Protein AF-A0AAW2X9C3-F1 (afdb_monomer_lite)

Organism: NCBI:txid2727402

Foldseek 3Di:
DQPPDPLSVLVVCVVVVNNLVNDDPVPRPPPCSVVVSLLSVLVNLCVPPDPVSRDDVVVSVVSVQVSCVVVVHDDDPVVDDPPPDPPPPPDPD

Structure (mmCIF, N/CA/C/O backbone):
data_AF-A0AAW2X9C3-F1
#
_entry.id   AF-A0AAW2X9C3-F1
#
loop_
_atom_site.group_PDB
_atom_site.id
_atom_site.type_symbol
_atom_site.label_atom_id
_atom_site.label_alt_id
_atom_site.label_comp_id
_atom_site.label_asym_id
_atom_site.label_entity_id
_atom_site.label_seq_id
_atom_site.pdbx_PDB_ins_code
_atom_site.Cartn_x
_atom_site.Cartn_y
_atom_site.Cartn_z
_atom_site.occupancy
_atom_site.B_iso_or_equiv
_atom_site.auth_seq_id
_atom_site.auth_comp_id
_atom_site.auth_asym_id
_atom_site.auth_atom_id
_atom_site.pdbx_PDB_model_num
ATOM 1 N N . MET A 1 1 ? -13.146 -12.016 4.959 1.00 63.94 1 MET A N 1
ATOM 2 C CA . MET A 1 1 ? -14.384 -12.158 4.157 1.00 63.94 1 MET A CA 1
ATOM 3 C C . MET A 1 1 ? -14.455 -11.008 3.160 1.00 63.94 1 MET A C 1
ATOM 5 O O . MET A 1 1 ? -14.122 -9.898 3.554 1.00 63.94 1 MET A O 1
ATOM 9 N N . PHE A 1 2 ? -14.815 -11.263 1.897 1.00 76.81 2 PHE A N 1
ATOM 10 C CA . PHE A 1 2 ? -15.003 -10.207 0.889 1.00 76.81 2 PHE A CA 1
ATOM 11 C C . PHE A 1 2 ? -16.289 -9.448 1.216 1.00 76.81 2 PHE A C 1
ATOM 13 O O . PHE A 1 2 ? -17.324 -10.098 1.347 1.00 76.81 2 PHE A O 1
ATOM 20 N N . LYS A 1 3 ? -16.252 -8.116 1.349 1.00 81.06 3 LYS A N 1
ATOM 21 C CA . LYS A 1 3 ? -17.469 -7.311 1.572 1.00 81.06 3 LYS A CA 1
ATOM 22 C C . LYS A 1 3 ? -17.874 -6.484 0.349 1.00 81.06 3 LYS A C 1
ATOM 24 O O . LYS A 1 3 ? -18.597 -5.506 0.494 1.00 81.06 3 LYS A O 1
ATOM 29 N N . GLY A 1 4 ? -17.396 -6.838 -0.847 1.00 91.62 4 GLY A N 1
ATOM 30 C CA . GLY A 1 4 ? -17.821 -6.184 -2.089 1.00 91.62 4 GLY A CA 1
ATOM 31 C C . GLY A 1 4 ? -17.166 -4.832 -2.388 1.00 91.62 4 GLY A C 1
ATOM 32 O O . GLY A 1 4 ? -17.582 -4.174 -3.333 1.00 91.62 4 GLY A O 1
ATOM 33 N N . ASN A 1 5 ? -16.164 -4.398 -1.616 1.00 94.44 5 ASN A N 1
ATOM 34 C CA . ASN A 1 5 ? -15.462 -3.130 -1.848 1.00 94.44 5 ASN A CA 1
ATOM 35 C C . ASN A 1 5 ? -14.014 -3.338 -2.326 1.00 94.44 5 ASN A C 1
ATOM 37 O O . ASN A 1 5 ? -13.438 -4.421 -2.189 1.00 94.44 5 ASN A O 1
ATOM 41 N N . LEU A 1 6 ? -13.426 -2.261 -2.860 1.00 96.19 6 LEU A N 1
ATOM 42 C CA . LEU A 1 6 ? -12.066 -2.240 -3.402 1.00 96.19 6 LEU A CA 1
ATOM 43 C C . LEU A 1 6 ? -11.015 -2.684 -2.376 1.00 96.19 6 LEU A C 1
ATOM 45 O O . LEU A 1 6 ? -10.151 -3.497 -2.693 1.00 96.19 6 LEU A O 1
ATOM 49 N N . VAL A 1 7 ? -11.103 -2.182 -1.141 1.00 95.94 7 VAL A N 1
ATOM 50 C CA . VAL A 1 7 ? -10.134 -2.490 -0.079 1.00 95.94 7 VA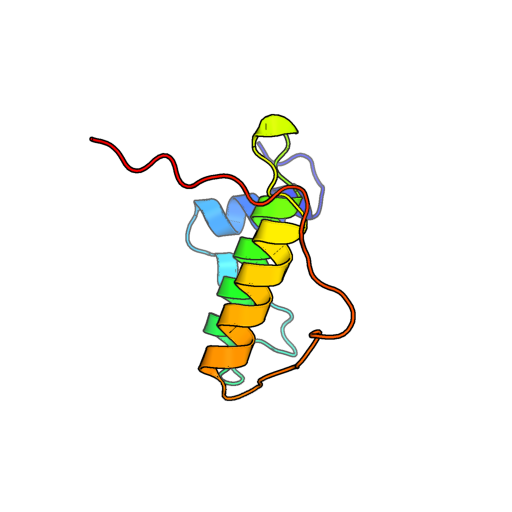L A CA 1
ATOM 51 C C . VAL A 1 7 ? -10.115 -3.987 0.218 1.00 95.94 7 VAL A C 1
ATOM 53 O O . VAL A 1 7 ? -9.044 -4.582 0.323 1.00 95.94 7 VAL A O 1
ATOM 56 N N . ASP A 1 8 ? -11.283 -4.614 0.321 1.00 95.00 8 ASP A N 1
ATOM 57 C CA . ASP A 1 8 ? -11.377 -6.045 0.600 1.00 95.00 8 ASP A CA 1
ATOM 58 C C . ASP A 1 8 ? -10.889 -6.899 -0.572 1.00 95.00 8 ASP A C 1
ATOM 60 O O . ASP A 1 8 ? -10.253 -7.926 -0.335 1.00 95.00 8 ASP A O 1
ATOM 64 N N . TRP A 1 9 ? -11.142 -6.482 -1.817 1.00 96.00 9 TRP A N 1
ATOM 65 C CA . TRP A 1 9 ? -10.614 -7.164 -3.003 1.00 96.00 9 TRP A CA 1
ATOM 66 C C . TRP A 1 9 ? -9.080 -7.155 -3.011 1.00 96.00 9 TRP A C 1
ATOM 68 O O . TRP A 1 9 ? -8.456 -8.216 -3.089 1.00 96.00 9 TRP A O 1
ATOM 78 N N . VAL A 1 10 ? -8.462 -5.983 -2.823 1.00 96.62 10 VAL A N 1
ATOM 79 C CA . VAL A 1 10 ? -6.994 -5.852 -2.789 1.00 96.62 10 VAL A CA 1
ATOM 80 C C . VAL A 1 10 ? -6.394 -6.624 -1.611 1.00 96.62 10 VAL A C 1
ATOM 82 O O . VAL A 1 10 ? -5.405 -7.335 -1.786 1.00 96.62 10 VAL A O 1
ATOM 85 N N . LYS A 1 11 ? -7.006 -6.568 -0.419 1.00 94.12 11 LYS A N 1
ATOM 86 C CA . LYS A 1 11 ? -6.538 -7.331 0.754 1.00 94.12 11 LYS A CA 1
ATOM 87 C C . LYS A 1 11 ? -6.571 -8.842 0.531 1.00 94.12 11 LYS A C 1
ATOM 89 O O . LYS A 1 11 ? -5.681 -9.540 1.012 1.00 94.12 11 LYS A O 1
ATOM 94 N N . GLN A 1 12 ? -7.561 -9.362 -0.193 1.00 94.69 12 GLN A N 1
ATOM 95 C CA . GLN A 1 12 ? -7.612 -10.788 -0.532 1.00 94.69 12 GLN A CA 1
ATOM 96 C C . GLN A 1 12 ? -6.520 -11.199 -1.508 1.00 94.69 12 GLN A C 1
ATOM 98 O O . GLN A 1 12 ? -5.881 -12.235 -1.314 1.00 94.69 12 GLN A O 1
ATOM 103 N N . LEU A 1 13 ? -6.273 -10.380 -2.528 1.00 96.62 13 LEU A N 1
ATOM 104 C CA . LEU A 1 13 ? -5.156 -10.593 -3.4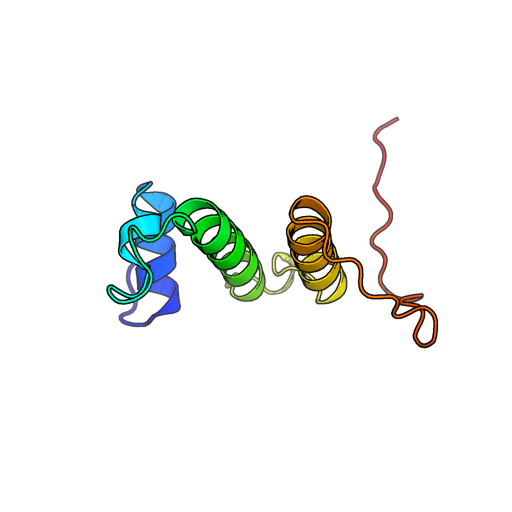40 1.00 96.62 13 LEU A CA 1
ATOM 105 C C . LEU A 1 13 ? -3.825 -10.554 -2.679 1.00 96.62 13 LEU A C 1
ATOM 107 O O . LEU A 1 13 ? -3.006 -11.454 -2.836 1.00 96.62 13 LEU A O 1
ATOM 111 N N . ALA A 1 14 ? -3.642 -9.594 -1.772 1.00 94.38 14 ALA A N 1
ATOM 112 C CA . ALA A 1 14 ? -2.457 -9.517 -0.921 1.00 94.38 14 ALA A CA 1
ATOM 113 C C . ALA A 1 14 ? -2.272 -10.757 -0.032 1.00 94.38 14 ALA A C 1
ATOM 115 O O . ALA A 1 14 ? -1.202 -11.363 -0.053 1.00 94.38 14 ALA A O 1
ATOM 116 N N . GLY A 1 15 ? -3.316 -11.180 0.687 1.00 93.12 15 GLY A N 1
ATOM 117 C CA . GLY A 1 15 ? -3.267 -12.353 1.567 1.00 93.12 15 GLY A CA 1
ATOM 118 C C . GLY A 1 15 ? -3.076 -13.691 0.842 1.00 93.12 15 GLY A C 1
ATOM 119 O O . GLY A 1 15 ? -2.667 -14.663 1.466 1.00 93.12 15 GLY A O 1
ATOM 120 N N . SER A 1 16 ? -3.341 -13.744 -0.466 1.00 95.69 16 SER A N 1
ATOM 121 C CA . SER A 1 16 ? -3.130 -14.928 -1.313 1.00 95.69 16 SER A CA 1
ATOM 122 C C . SER A 1 16 ? -1.850 -14.866 -2.156 1.00 95.69 16 SER A C 1
ATOM 124 O O . SER A 1 16 ? -1.644 -15.722 -3.012 1.00 95.69 16 SER A O 1
ATOM 126 N N . GLY A 1 17 ? -0.988 -13.862 -1.946 1.00 95.19 17 GLY A N 1
ATOM 127 C CA . GLY A 1 17 ? 0.248 -13.686 -2.722 1.00 95.19 17 GLY A CA 1
ATOM 128 C C . GLY A 1 17 ? 0.032 -13.176 -4.153 1.00 95.19 17 GLY A C 1
ATOM 129 O O . GLY A 1 17 ? 0.968 -13.136 -4.944 1.00 95.19 17 GLY A O 1
ATOM 130 N N . ARG A 1 18 ? -1.187 -12.746 -4.486 1.00 97.25 18 ARG A N 1
ATOM 131 C CA . ARG A 1 18 ? -1.635 -12.316 -5.819 1.00 97.25 18 ARG A CA 1
ATOM 132 C C . ARG A 1 18 ? -1.793 -10.803 -5.952 1.00 97.25 18 ARG A C 1
ATOM 134 O O . ARG A 1 18 ? -2.529 -10.323 -6.802 1.00 97.25 18 ARG A O 1
ATOM 141 N N . ILE A 1 19 ? -1.119 -10.020 -5.111 1.00 97.25 19 ILE A N 1
ATOM 142 C CA . ILE A 1 19 ? -1.255 -8.552 -5.089 1.00 97.25 19 ILE A CA 1
ATOM 143 C C . ILE A 1 19 ? -0.965 -7.883 -6.445 1.00 97.25 19 ILE A C 1
ATOM 145 O O . ILE A 1 19 ? -1.539 -6.839 -6.736 1.00 97.25 19 ILE A O 1
ATOM 149 N N . LYS A 1 20 ? -0.139 -8.502 -7.300 1.00 97.19 20 LYS A N 1
ATOM 150 C CA . LYS A 1 20 ? 0.126 -8.029 -8.669 1.00 97.19 20 LYS A CA 1
ATOM 151 C C . LYS A 1 20 ? -1.123 -8.011 -9.555 1.00 97.19 20 LYS A C 1
ATOM 153 O O . LYS A 1 20 ? -1.221 -7.165 -10.434 1.00 97.19 20 LYS A O 1
ATOM 158 N N . ASP A 1 21 ? -2.109 -8.861 -9.273 1.00 97.50 21 ASP A N 1
ATOM 159 C CA . ASP A 1 21 ? -3.384 -8.892 -10.000 1.00 97.50 21 ASP A CA 1
ATOM 160 C C . ASP A 1 21 ? -4.221 -7.619 -9.759 1.00 97.50 21 ASP A C 1
ATOM 162 O O . ASP A 1 21 ? -5.183 -7.369 -10.482 1.00 97.50 21 ASP A O 1
ATOM 166 N N . ALA A 1 22 ? -3.870 -6.809 -8.749 1.00 97.56 22 ALA A N 1
ATOM 167 C CA . ALA A 1 22 ? -4.509 -5.524 -8.477 1.00 97.56 22 ALA A CA 1
ATOM 168 C C . ALA A 1 22 ? -3.931 -4.363 -9.307 1.00 97.56 22 ALA A C 1
ATOM 170 O O . ALA A 1 22 ? -4.483 -3.262 -9.274 1.00 97.56 22 ALA A O 1
ATOM 171 N N . ILE A 1 23 ? -2.818 -4.574 -10.016 1.00 98.00 23 ILE A N 1
ATOM 172 C CA . ILE A 1 23 ? -2.145 -3.526 -10.786 1.00 98.00 23 ILE A CA 1
ATOM 173 C C . ILE A 1 23 ? -2.966 -3.208 -12.037 1.00 98.00 23 ILE A C 1
ATOM 175 O O . ILE A 1 23 ? -3.413 -4.105 -12.753 1.00 98.00 23 ILE A O 1
ATOM 179 N N . ASP A 1 24 ? -3.133 -1.917 -12.334 1.00 97.62 24 ASP A N 1
ATOM 180 C CA . ASP A 1 24 ? -3.754 -1.487 -13.585 1.00 97.62 24 ASP A CA 1
ATOM 181 C C . ASP A 1 24 ? -3.007 -2.098 -14.782 1.00 97.62 24 ASP A C 1
ATOM 183 O O . ASP A 1 24 ? -1.782 -2.006 -14.899 1.00 97.62 24 ASP A O 1
ATOM 187 N N . ARG A 1 25 ? -3.754 -2.694 -15.714 1.00 96.75 25 ARG A N 1
ATOM 188 C CA . ARG A 1 25 ? -3.210 -3.353 -16.908 1.00 96.75 25 ARG A CA 1
ATOM 189 C C . ARG A 1 25 ? -2.329 -2.435 -17.764 1.00 96.75 25 ARG A C 1
ATOM 191 O O . ARG A 1 25 ? -1.463 -2.924 -18.483 1.00 96.75 25 ARG A O 1
ATOM 198 N N . ARG A 1 26 ? -2.536 -1.117 -17.723 1.00 97.25 26 ARG A N 1
ATOM 199 C CA . ARG A 1 26 ? -1.709 -0.130 -18.434 1.00 97.25 26 ARG A CA 1
ATOM 200 C C . ARG A 1 26 ? -0.349 0.094 -17.775 1.00 97.25 26 ARG A C 1
ATOM 202 O O . ARG A 1 26 ? 0.521 0.670 -18.428 1.00 97.25 26 ARG A O 1
ATOM 209 N N . LEU A 1 27 ? -0.173 -0.312 -16.520 1.00 96.62 27 LEU A N 1
ATOM 210 C CA . LEU A 1 27 ? 1.061 -0.175 -15.741 1.00 96.62 27 LEU A CA 1
ATOM 211 C C . LEU A 1 27 ? 1.783 -1.516 -15.548 1.00 96.62 27 LEU A C 1
ATOM 213 O O . LEU A 1 27 ? 3.009 -1.537 -15.514 1.00 96.62 27 LEU A O 1
ATOM 217 N N . CYS A 1 28 ? 1.032 -2.617 -15.463 1.00 96.69 28 CYS A N 1
ATOM 218 C CA . CYS A 1 28 ? 1.564 -3.961 -15.241 1.00 96.69 28 CYS A CA 1
ATOM 219 C C . CYS A 1 28 ? 2.531 -4.405 -16.354 1.00 96.69 28 CYS A C 1
ATOM 221 O O . CYS A 1 28 ? 2.286 -4.171 -17.542 1.00 96.69 28 CYS A O 1
ATOM 223 N N . GLY A 1 29 ? 3.626 -5.061 -15.964 1.00 95.94 29 GLY A N 1
ATOM 224 C CA . GLY A 1 29 ? 4.632 -5.611 -16.871 1.00 95.94 29 GLY A CA 1
ATOM 225 C C . GLY A 1 29 ? 5.564 -4.572 -17.495 1.00 95.94 29 GLY A C 1
ATOM 226 O O . GLY A 1 29 ? 6.291 -4.900 -18.429 1.00 95.94 29 GLY A O 1
ATOM 227 N N . LYS A 1 30 ? 5.568 -3.325 -17.003 1.00 96.75 30 LYS A N 1
ATOM 228 C CA . LYS A 1 30 ? 6.424 -2.240 -17.526 1.00 96.75 30 LYS A CA 1
ATOM 229 C C . LYS A 1 30 ? 7.743 -2.055 -16.775 1.00 96.75 30 LYS A C 1
ATOM 231 O O . LYS A 1 30 ? 8.429 -1.065 -16.990 1.00 96.75 30 LYS A O 1
ATOM 236 N N . GLY A 1 31 ? 8.092 -2.995 -15.899 1.00 95.56 31 GLY A N 1
ATOM 237 C CA . GLY A 1 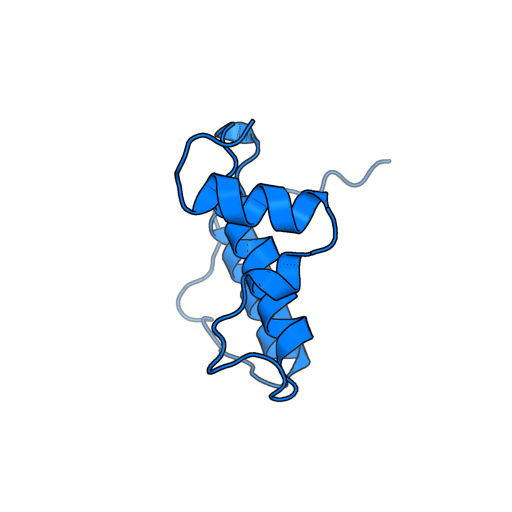31 ? 9.316 -2.946 -15.092 1.00 95.56 31 GLY A CA 1
ATOM 238 C C . GLY A 1 31 ? 9.161 -2.262 -13.730 1.00 95.56 31 GLY A C 1
ATOM 239 O O . GLY A 1 31 ? 10.117 -2.252 -12.968 1.00 95.56 31 GLY A O 1
ATOM 240 N N . HIS A 1 32 ? 7.968 -1.761 -13.391 1.00 95.25 32 HIS A N 1
ATOM 241 C CA . HIS A 1 32 ? 7.687 -1.078 -12.116 1.00 95.25 32 HIS A CA 1
ATOM 242 C C . HIS A 1 32 ? 6.817 -1.903 -11.157 1.00 95.25 32 HIS A C 1
ATOM 244 O O . HIS A 1 32 ? 6.382 -1.403 -10.124 1.00 95.25 32 HIS A O 1
ATOM 250 N N . ASP A 1 33 ? 6.515 -3.159 -11.493 1.00 96.75 33 ASP A N 1
ATOM 251 C CA . ASP A 1 33 ? 5.543 -3.972 -10.755 1.00 96.75 33 ASP A CA 1
ATOM 252 C C . ASP A 1 33 ? 5.926 -4.140 -9.279 1.00 96.75 33 ASP A C 1
ATOM 254 O O . ASP A 1 33 ? 5.049 -4.099 -8.422 1.00 96.75 33 ASP A O 1
ATOM 258 N N . GLU A 1 34 ? 7.214 -4.286 -8.962 1.00 96.38 34 GLU A N 1
ATOM 259 C CA . GLU A 1 34 ? 7.670 -4.418 -7.571 1.00 96.38 34 GLU A CA 1
ATOM 260 C C . GLU A 1 34 ? 7.491 -3.120 -6.771 1.00 96.38 34 GLU A C 1
ATOM 262 O O . GLU A 1 34 ? 7.022 -3.163 -5.630 1.00 96.38 34 GLU A O 1
ATOM 267 N N . ASP A 1 35 ? 7.771 -1.963 -7.379 1.00 96.50 35 ASP A N 1
ATOM 268 C CA . ASP A 1 35 ? 7.535 -0.654 -6.760 1.00 96.50 35 ASP A CA 1
ATOM 269 C C . ASP A 1 35 ? 6.039 -0.417 -6.545 1.00 96.50 35 ASP A C 1
ATOM 271 O O . ASP A 1 35 ? 5.617 0.001 -5.466 1.00 96.50 35 ASP A O 1
ATOM 275 N N . ILE A 1 36 ? 5.209 -0.761 -7.534 1.00 97.75 36 ILE A N 1
ATOM 276 C CA . ILE A 1 36 ? 3.751 -0.659 -7.423 1.00 97.75 36 ILE A CA 1
ATOM 277 C C . ILE A 1 36 ? 3.236 -1.596 -6.324 1.00 97.75 36 ILE A C 1
ATOM 279 O O . ILE A 1 36 ? 2.389 -1.199 -5.526 1.00 97.75 36 ILE A O 1
ATOM 283 N N . VAL A 1 37 ? 3.755 -2.823 -6.219 1.00 97.94 37 VAL A N 1
ATOM 284 C CA . VAL A 1 37 ? 3.399 -3.744 -5.126 1.00 97.94 37 VAL A CA 1
ATOM 285 C C . VAL A 1 37 ? 3.780 -3.161 -3.769 1.00 97.94 37 VAL A C 1
ATOM 287 O O . VAL A 1 37 ? 2.988 -3.246 -2.826 1.00 97.94 37 VAL A O 1
ATOM 290 N N . ARG A 1 38 ? 4.962 -2.553 -3.646 1.00 97.50 38 ARG A N 1
ATOM 291 C CA . ARG A 1 38 ? 5.394 -1.904 -2.404 1.00 97.50 38 ARG A CA 1
ATOM 292 C C . ARG A 1 38 ? 4.493 -0.714 -2.058 1.00 97.50 38 ARG A C 1
ATOM 294 O O . ARG A 1 38 ? 4.019 -0.629 -0.925 1.00 97.50 38 ARG A O 1
ATOM 301 N N . PHE A 1 39 ? 4.134 0.106 -3.044 1.00 97.56 39 PHE A N 1
ATOM 302 C CA . PHE A 1 39 ? 3.169 1.197 -2.899 1.00 97.56 39 PHE A CA 1
ATOM 303 C C . PHE A 1 39 ? 1.788 0.696 -2.437 1.00 97.56 39 PHE A C 1
ATOM 305 O O . PHE A 1 39 ? 1.204 1.228 -1.492 1.00 97.56 39 PHE A O 1
ATOM 312 N N . LEU A 1 40 ? 1.279 -0.386 -3.035 1.00 97.81 40 LEU A N 1
ATOM 313 C CA . LEU A 1 40 ? 0.013 -1.013 -2.636 1.00 97.81 40 LEU A CA 1
ATOM 314 C C . LEU A 1 40 ? 0.055 -1.547 -1.197 1.00 97.81 40 LEU A C 1
ATOM 316 O O . LEU A 1 40 ? -0.950 -1.472 -0.487 1.00 97.81 40 LEU A O 1
ATOM 320 N N . ARG A 1 41 ? 1.202 -2.060 -0.733 1.00 96.94 41 ARG A N 1
ATOM 321 C CA . ARG A 1 41 ? 1.381 -2.483 0.668 1.00 96.94 41 ARG A CA 1
ATOM 322 C C . ARG A 1 41 ? 1.310 -1.297 1.628 1.00 96.94 41 ARG A C 1
ATOM 324 O O . ARG A 1 41 ? 0.632 -1.411 2.646 1.00 96.94 41 ARG A O 1
ATOM 331 N N . ILE A 1 42 ? 1.918 -0.158 1.289 1.00 97.94 42 ILE A N 1
ATOM 332 C CA . ILE A 1 42 ? 1.779 1.082 2.072 1.00 97.94 42 ILE A CA 1
ATOM 333 C C . ILE A 1 42 ? 0.303 1.493 2.138 1.00 97.94 42 ILE A C 1
ATOM 335 O O . ILE A 1 42 ? -0.230 1.689 3.229 1.00 97.94 42 ILE A O 1
ATOM 339 N N . ALA A 1 43 ? -0.395 1.516 0.998 1.00 98.00 43 ALA A N 1
ATOM 340 C CA . ALA A 1 43 ? -1.824 1.825 0.956 1.00 98.00 43 ALA A CA 1
ATOM 341 C C . ALA A 1 43 ? -2.660 0.866 1.827 1.00 98.00 43 ALA A C 1
ATOM 343 O O . ALA A 1 43 ? -3.579 1.308 2.517 1.00 98.00 43 ALA A O 1
ATOM 344 N N . CYS A 1 44 ? -2.320 -0.430 1.860 1.00 96.56 44 CYS A N 1
ATOM 345 C CA . CYS A 1 44 ? -2.980 -1.412 2.725 1.00 96.56 44 CYS A CA 1
ATOM 346 C C . CYS A 1 44 ? -2.849 -1.070 4.218 1.00 96.56 44 CYS A C 1
ATOM 348 O O . CYS A 1 44 ? -3.818 -1.270 4.957 1.00 96.56 44 CYS A O 1
ATOM 350 N N . ASN A 1 45 ? -1.709 -0.522 4.649 1.00 97.19 45 ASN A N 1
ATOM 351 C CA . ASN A 1 45 ? -1.502 -0.073 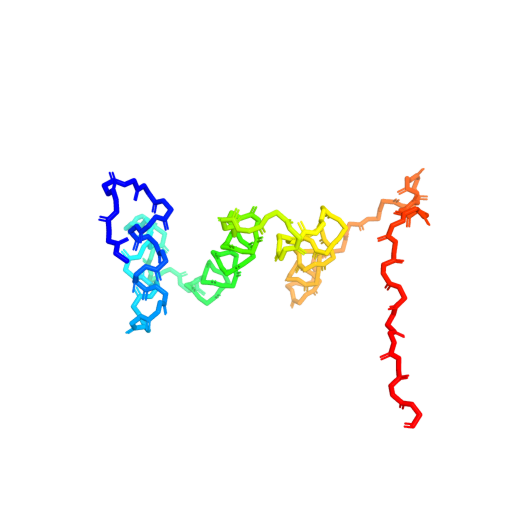6.028 1.00 97.19 45 ASN A CA 1
ATOM 352 C C . ASN A 1 45 ? -2.319 1.183 6.384 1.00 97.19 45 ASN A C 1
ATOM 354 O O . ASN A 1 45 ? -2.721 1.350 7.536 1.00 97.19 45 ASN A O 1
ATOM 358 N N . CYS A 1 46 ? -2.646 2.033 5.405 1.00 98.06 46 CYS A N 1
ATOM 359 C CA . CYS A 1 46 ? -3.520 3.196 5.610 1.00 98.06 46 CYS A CA 1
ATOM 360 C C . CYS A 1 46 ? -4.987 2.798 5.850 1.00 98.06 46 CYS A C 1
ATOM 362 O O . CYS A 1 46 ? -5.730 3.492 6.544 1.00 98.06 46 CYS A O 1
ATOM 364 N N . VAL A 1 47 ? -5.422 1.677 5.267 1.00 96.12 47 VAL A N 1
ATOM 365 C CA . VAL A 1 47 ? -6.833 1.242 5.247 1.00 96.12 47 VAL A CA 1
ATOM 366 C C . VAL A 1 47 ? -7.099 0.024 6.136 1.00 96.12 47 VAL A C 1
ATOM 368 O O . VAL A 1 47 ? -8.067 -0.721 5.932 1.00 96.12 47 VAL A O 1
ATOM 371 N N . VAL A 1 48 ? -6.244 -0.228 7.131 1.00 95.06 48 VAL A 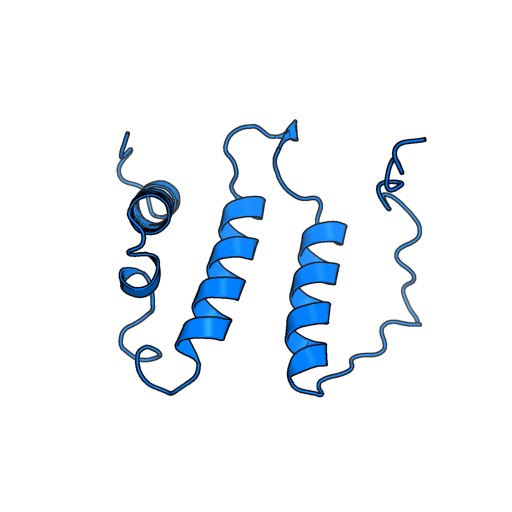N 1
ATOM 372 C CA . VAL A 1 48 ? -6.484 -1.262 8.150 1.00 95.06 48 VAL A CA 1
ATOM 373 C C . VAL A 1 48 ? -7.796 -0.956 8.873 1.00 95.06 48 VAL A C 1
ATOM 375 O O . VAL A 1 48 ? -8.085 0.181 9.226 1.00 95.06 48 VAL A O 1
ATOM 378 N N . SER A 1 49 ? -8.652 -1.958 9.067 1.00 92.69 49 SER A N 1
ATOM 379 C CA . SER A 1 49 ? -9.980 -1.740 9.656 1.00 92.69 49 SER A CA 1
ATOM 380 C C . SER A 1 49 ? -9.880 -1.208 11.084 1.00 92.69 49 SER A C 1
ATOM 382 O O . SER A 1 49 ? -10.569 -0.246 11.427 1.00 92.69 49 SER A O 1
ATOM 384 N N . GLN A 1 50 ? -8.980 -1.795 11.873 1.00 95.94 50 GLN A N 1
ATOM 385 C CA . GLN A 1 50 ? -8.723 -1.407 13.250 1.00 95.94 50 GLN A CA 1
ATOM 386 C C . GLN A 1 50 ? -7.949 -0.074 13.293 1.00 95.94 50 GLN A C 1
ATOM 388 O O . GLN A 1 50 ? -6.809 -0.038 12.837 1.00 95.94 50 GLN A O 1
ATOM 393 N N . PRO A 1 51 ? -8.518 1.018 13.847 1.00 96.44 51 PRO A N 1
ATOM 394 C CA . PRO A 1 51 ? -7.887 2.341 13.794 1.00 96.44 51 PRO A CA 1
ATOM 395 C C . PRO A 1 51 ? -6.498 2.411 14.439 1.00 96.44 51 PRO A C 1
ATOM 397 O O . PRO A 1 51 ? -5.619 3.054 13.886 1.00 96.44 51 PRO A O 1
ATOM 400 N N . LYS A 1 52 ? -6.291 1.714 15.565 1.00 95.31 52 LYS A N 1
ATOM 401 C CA . LYS A 1 52 ? -4.998 1.661 16.277 1.00 95.31 52 LYS A CA 1
ATOM 402 C C . LYS A 1 52 ? -3.874 0.962 15.499 1.00 95.31 52 LYS A C 1
ATOM 404 O O . LYS A 1 52 ? -2.715 1.175 15.819 1.00 95.31 52 LYS A O 1
ATOM 409 N N . ASP A 1 53 ? -4.225 0.144 14.507 1.00 95.81 53 ASP A N 1
ATOM 410 C CA . ASP A 1 53 ? -3.268 -0.617 13.700 1.00 95.81 53 ASP A CA 1
ATOM 411 C C . ASP A 1 53 ? -3.020 0.065 12.337 1.00 95.81 53 ASP A C 1
ATOM 413 O O . ASP A 1 53 ? -2.211 -0.413 11.543 1.00 95.81 53 ASP A O 1
ATOM 417 N N . ARG A 1 54 ? -3.727 1.168 12.032 1.00 97.38 54 ARG A N 1
ATOM 418 C CA . ARG A 1 54 ? -3.464 1.971 10.831 1.00 97.38 54 ARG A CA 1
ATOM 419 C C . ARG A 1 54 ? -2.171 2.741 11.018 1.00 97.38 54 ARG A C 1
ATOM 421 O O . ARG A 1 54 ? -1.953 3.340 12.070 1.00 97.38 54 ARG A O 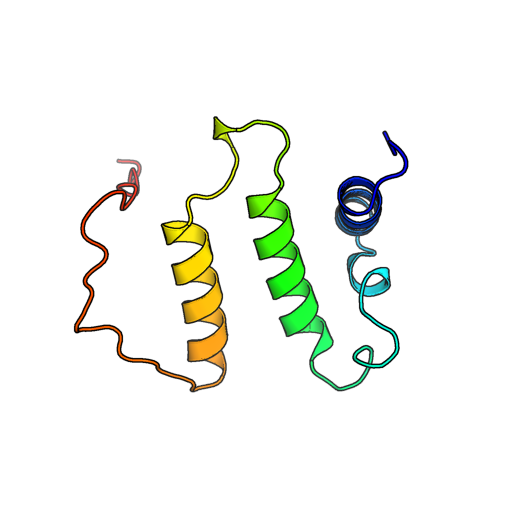1
ATOM 428 N N . TRP A 1 55 ? -1.359 2.785 9.971 1.00 97.44 55 TRP A N 1
ATOM 429 C CA . TRP A 1 55 ? -0.166 3.619 9.987 1.00 97.44 55 TRP A CA 1
ATOM 430 C C . TRP A 1 55 ? -0.516 5.095 10.136 1.00 97.44 55 TRP A C 1
ATOM 432 O O . TRP A 1 55 ? -1.476 5.593 9.541 1.00 97.44 55 TRP A O 1
ATOM 442 N N . SER A 1 56 ? 0.297 5.797 10.923 1.00 95.75 56 SER A N 1
ATOM 443 C CA . SER A 1 56 ? 0.263 7.253 10.958 1.00 95.75 56 SER A CA 1
ATOM 444 C C . SER A 1 56 ? 0.729 7.815 9.615 1.00 95.75 56 SER A C 1
ATOM 446 O O . SER A 1 56 ? 1.512 7.189 8.898 1.00 95.75 56 SER A O 1
ATOM 448 N N . MET A 1 57 ? 0.306 9.037 9.281 1.00 94.81 57 MET A N 1
ATOM 449 C CA . MET A 1 57 ? 0.795 9.700 8.066 1.00 94.81 57 MET A CA 1
ATOM 450 C C . MET A 1 57 ? 2.314 9.893 8.070 1.00 94.81 57 MET A C 1
ATOM 452 O O . MET A 1 57 ? 2.911 9.910 7.001 1.00 94.81 57 MET A O 1
ATOM 456 N N . TYR A 1 58 ? 2.940 9.961 9.250 1.00 93.00 58 TYR A N 1
ATOM 457 C CA . TYR A 1 58 ? 4.394 9.955 9.379 1.00 93.00 58 TYR A CA 1
ATOM 458 C C . TYR A 1 58 ? 4.997 8.644 8.851 1.00 93.00 58 TYR A C 1
ATOM 460 O O . TYR A 1 58 ? 5.857 8.675 7.980 1.00 93.00 58 TYR A O 1
ATOM 468 N N . GLN A 1 59 ? 4.501 7.487 9.306 1.00 95.38 59 GLN A N 1
ATOM 469 C CA . GLN A 1 59 ? 4.971 6.176 8.831 1.00 95.38 59 GLN A CA 1
ATOM 470 C C . GLN A 1 59 ? 4.744 5.994 7.324 1.00 95.38 59 GLN A C 1
ATOM 472 O O . GLN A 1 59 ? 5.602 5.454 6.626 1.00 95.38 59 GLN A O 1
ATOM 477 N N . VAL A 1 60 ? 3.599 6.461 6.817 1.00 96.31 60 VAL A N 1
ATOM 478 C CA . VAL A 1 60 ? 3.271 6.433 5.383 1.00 96.31 60 VAL A CA 1
ATOM 479 C C . VAL A 1 60 ? 4.250 7.289 4.585 1.00 96.31 60 VAL A C 1
ATOM 481 O O . VAL A 1 60 ? 4.809 6.805 3.604 1.00 96.31 60 VAL A O 1
ATOM 484 N N . TYR A 1 61 ? 4.475 8.531 5.014 1.00 93.44 61 TYR A N 1
ATOM 485 C CA . TYR A 1 61 ? 5.390 9.457 4.355 1.00 93.44 61 TYR A CA 1
ATOM 486 C C . TYR A 1 61 ? 6.821 8.918 4.339 1.00 93.44 61 TYR A C 1
ATOM 488 O O . TYR A 1 61 ? 7.402 8.814 3.265 1.00 93.44 61 TYR A O 1
ATOM 496 N N . GLU A 1 62 ? 7.358 8.491 5.483 1.00 92.31 62 GLU A N 1
ATOM 497 C CA . GLU A 1 62 ? 8.723 7.952 5.562 1.00 92.31 62 GLU A CA 1
ATOM 498 C C . GLU A 1 62 ? 8.894 6.707 4.679 1.00 92.31 62 GLU A C 1
ATOM 500 O O . GLU A 1 62 ? 9.919 6.547 4.020 1.00 92.31 62 GLU A O 1
ATOM 505 N N . SER A 1 63 ? 7.869 5.850 4.592 1.00 95.88 63 SER A N 1
ATOM 506 C CA . SER A 1 63 ? 7.900 4.675 3.710 1.00 95.88 63 SER A CA 1
ATOM 507 C C . SER A 1 63 ? 7.913 5.063 2.228 1.00 95.88 63 SER A C 1
ATOM 509 O O . SER A 1 63 ? 8.658 4.476 1.447 1.00 95.88 63 SER A O 1
ATOM 511 N N . LEU A 1 64 ? 7.106 6.052 1.829 1.00 95.31 64 LEU A N 1
ATOM 512 C CA . LEU A 1 64 ? 7.091 6.566 0.455 1.00 95.31 64 LEU A CA 1
ATOM 513 C C . LEU A 1 64 ? 8.400 7.282 0.108 1.00 95.31 64 LEU A C 1
ATOM 515 O O . LEU A 1 64 ? 8.925 7.102 -0.988 1.00 95.31 64 LEU A O 1
ATOM 519 N N . LYS A 1 65 ? 8.943 8.052 1.052 1.00 92.75 65 LYS A N 1
ATOM 520 C CA . LYS A 1 65 ? 10.224 8.740 0.913 1.00 92.75 65 LYS A CA 1
ATOM 521 C C . LYS A 1 65 ? 11.361 7.741 0.723 1.00 92.75 65 LYS A C 1
ATOM 523 O O . LYS A 1 65 ? 12.112 7.869 -0.234 1.00 92.75 65 LYS A O 1
ATOM 528 N N . SER A 1 66 ? 11.426 6.700 1.554 1.00 93.44 66 SER A N 1
ATOM 529 C CA . SER A 1 66 ? 12.419 5.629 1.419 1.00 93.44 66 SER A CA 1
ATOM 530 C C . SER A 1 66 ? 12.337 4.933 0.056 1.00 93.44 66 SER A C 1
ATOM 532 O O . SER A 1 66 ? 13.372 4.649 -0.540 1.00 93.44 66 SER A O 1
ATOM 534 N N . MET A 1 67 ? 11.130 4.716 -0.483 1.00 94.56 67 MET A N 1
ATOM 535 C CA . MET A 1 67 ? 10.975 4.202 -1.849 1.00 94.56 67 MET A CA 1
ATOM 536 C C . MET A 1 67 ? 11.554 5.155 -2.897 1.00 94.56 67 MET A C 1
ATOM 538 O O . MET A 1 67 ? 12.224 4.705 -3.817 1.00 94.56 67 MET A O 1
ATOM 542 N N . ALA A 1 68 ? 11.295 6.457 -2.781 1.00 92.06 68 ALA A N 1
ATOM 543 C CA . ALA A 1 68 ? 11.817 7.453 -3.713 1.00 92.06 68 ALA A CA 1
ATOM 544 C C . ALA A 1 68 ? 13.355 7.549 -3.645 1.00 92.06 68 ALA A C 1
ATOM 546 O O . ALA A 1 68 ? 14.021 7.559 -4.683 1.00 92.06 68 ALA A O 1
ATOM 547 N N . GLU A 1 69 ? 13.918 7.531 -2.435 1.00 92.19 69 GLU A N 1
ATOM 548 C CA . GLU A 1 69 ? 15.362 7.584 -2.186 1.00 92.19 69 GLU A CA 1
ATOM 549 C C . GLU A 1 69 ? 16.102 6.387 -2.809 1.00 92.19 69 GLU A C 1
ATOM 551 O O . GLU A 1 69 ? 17.174 6.570 -3.387 1.00 92.19 69 GLU A O 1
ATOM 556 N N . GLU A 1 70 ? 15.520 5.179 -2.784 1.00 91.31 70 GLU A N 1
ATOM 557 C CA . GLU A 1 70 ? 16.070 3.990 -3.467 1.00 91.31 70 GLU A CA 1
ATOM 558 C C . GLU A 1 70 ? 16.209 4.179 -4.990 1.00 91.31 70 GLU A C 1
ATOM 560 O O . GLU A 1 70 ? 17.084 3.574 -5.612 1.00 91.31 70 GLU A O 1
ATOM 565 N N . HIS A 1 71 ? 15.389 5.049 -5.587 1.00 88.75 71 HIS A N 1
ATOM 566 C CA . HIS A 1 71 ? 15.450 5.425 -7.006 1.00 88.75 71 HIS A CA 1
ATOM 567 C C . HIS A 1 71 ? 16.278 6.696 -7.260 1.00 88.75 71 HIS A C 1
ATOM 569 O O . HIS A 1 71 ? 16.286 7.223 -8.373 1.00 88.75 71 HIS A O 1
ATOM 575 N N . GLY A 1 72 ? 16.985 7.202 -6.245 1.00 88.00 72 GLY A N 1
ATOM 576 C CA . GLY A 1 72 ? 17.800 8.416 -6.340 1.00 88.00 72 GLY A CA 1
ATOM 577 C C . GLY A 1 72 ? 16.991 9.715 -6.349 1.00 88.00 72 GLY A C 1
ATOM 578 O O . GLY A 1 72 ? 17.529 10.770 -6.688 1.00 88.00 72 GLY A O 1
ATOM 579 N N . LEU A 1 73 ? 15.708 9.659 -5.984 1.00 83.62 73 LEU A N 1
ATOM 580 C CA . LEU A 1 73 ? 14.853 10.831 -5.838 1.00 83.62 73 LEU A CA 1
ATOM 581 C C . LEU A 1 73 ? 14.942 11.319 -4.387 1.00 83.62 73 LEU A C 1
ATOM 583 O O . LEU A 1 73 ? 14.481 10.646 -3.470 1.00 83.62 73 LEU A O 1
ATOM 587 N N . SER A 1 74 ? 15.539 12.491 -4.177 1.00 75.94 74 SER A N 1
ATOM 588 C CA . SER A 1 74 ? 15.618 13.139 -2.864 1.00 75.94 74 SER A CA 1
ATOM 589 C C . SER A 1 74 ? 14.863 14.460 -2.911 1.00 75.94 74 SER A C 1
ATOM 591 O O . SER A 1 74 ? 15.274 15.389 -3.606 1.00 75.94 74 SER A O 1
ATOM 593 N N . GLU A 1 75 ? 13.760 14.547 -2.171 1.00 69.88 75 GLU A N 1
ATOM 594 C CA . GLU A 1 75 ? 13.049 15.803 -1.936 1.00 69.88 75 GLU A CA 1
ATOM 595 C C . GLU A 1 75 ? 13.416 16.348 -0.552 1.00 69.88 75 GLU A C 1
ATOM 597 O O . GLU A 1 75 ? 13.393 15.630 0.451 1.00 69.88 75 GLU A O 1
ATOM 602 N N . HIS A 1 76 ? 13.757 17.636 -0.505 1.00 67.75 76 HIS A N 1
ATOM 603 C CA . HIS A 1 76 ? 14.123 18.337 0.720 1.00 67.75 76 HIS A CA 1
ATOM 604 C C . HIS A 1 76 ? 12.919 19.129 1.235 1.00 67.75 76 HIS A C 1
ATOM 606 O O . HIS A 1 76 ? 12.630 20.220 0.753 1.00 67.75 76 HIS A O 1
ATOM 612 N N . TYR A 1 77 ? 12.222 18.579 2.231 1.00 67.62 77 TYR A N 1
ATOM 613 C CA . TYR A 1 77 ? 11.154 19.264 2.976 1.00 67.62 77 TYR A CA 1
ATOM 614 C C . TYR A 1 77 ? 11.683 19.885 4.276 1.00 67.62 77 TYR A C 1
ATOM 616 O O . TYR A 1 77 ? 10.997 19.906 5.297 1.00 67.62 77 TYR A O 1
ATOM 624 N N . ASP A 1 78 ? 12.919 20.389 4.247 1.00 67.88 78 ASP A N 1
ATOM 625 C CA . ASP A 1 78 ? 13.604 20.947 5.421 1.00 67.88 78 ASP A CA 1
ATOM 626 C C . ASP A 1 78 ? 12.881 22.186 5.990 1.00 67.88 78 ASP A C 1
ATOM 628 O O . ASP A 1 78 ? 13.068 22.546 7.151 1.00 67.88 78 ASP A O 1
ATOM 632 N N . GLU A 1 79 ? 11.997 22.800 5.196 1.00 77.62 79 GLU A N 1
ATOM 633 C CA . GLU A 1 79 ? 11.129 23.912 5.596 1.00 77.62 79 GLU A CA 1
ATOM 634 C C . GLU A 1 79 ? 9.988 23.485 6.545 1.00 77.62 79 GLU A C 1
ATOM 636 O O . GLU A 1 79 ? 9.496 24.301 7.326 1.00 77.62 79 GLU A O 1
ATOM 641 N N . PHE A 1 80 ? 9.595 22.204 6.550 1.00 81.38 80 PHE A N 1
ATOM 642 C CA . PHE A 1 80 ? 8.462 21.693 7.334 1.00 81.38 80 PHE A CA 1
ATOM 643 C C . PHE A 1 80 ? 8.857 20.459 8.160 1.00 81.38 80 PHE A C 1
ATOM 645 O O . PHE A 1 80 ? 8.509 19.327 7.811 1.00 81.38 80 PHE A O 1
ATOM 652 N N . PRO A 1 81 ? 9.571 20.639 9.286 1.00 80.69 81 PRO A N 1
ATOM 653 C CA . PRO A 1 81 ? 10.042 19.514 10.079 1.00 80.69 81 PRO A CA 1
ATOM 654 C C . PRO A 1 81 ? 8.877 18.742 10.723 1.00 80.69 81 PRO A C 1
ATOM 656 O O . PRO A 1 81 ? 8.048 19.296 11.449 1.00 80.69 81 PRO A O 1
ATOM 659 N N . LEU A 1 82 ? 8.843 17.422 10.510 1.00 81.12 82 LEU A N 1
ATOM 660 C CA . LEU A 1 82 ? 7.880 16.509 11.136 1.00 81.12 82 LEU A CA 1
ATOM 661 C C . LEU A 1 82 ? 8.297 16.203 12.584 1.00 81.12 82 LEU A C 1
ATOM 663 O O . LEU A 1 82 ? 8.938 15.191 12.870 1.00 81.12 82 LEU A O 1
ATOM 667 N N . LEU A 1 83 ? 7.984 17.119 13.501 1.00 79.25 83 LEU A N 1
ATOM 668 C CA . LEU A 1 83 ? 8.442 17.057 14.897 1.00 79.25 83 LEU A CA 1
ATOM 669 C C . LEU A 1 83 ? 7.537 16.221 15.812 1.00 79.25 83 LEU A C 1
ATOM 671 O O . LEU A 1 83 ? 8.014 15.625 16.774 1.00 79.25 83 LEU A O 1
ATOM 675 N N . PHE A 1 84 ? 6.237 16.165 15.524 1.00 76.19 84 PHE A N 1
ATOM 676 C CA . PHE A 1 84 ? 5.247 15.522 16.387 1.00 76.19 84 PHE A CA 1
ATOM 677 C C . PHE A 1 84 ? 4.830 14.155 15.842 1.00 76.19 84 PHE A C 1
ATOM 679 O O . PHE A 1 84 ? 4.611 13.995 14.645 1.00 76.19 84 PHE A O 1
ATOM 686 N N . GLY A 1 85 ? 4.673 13.167 16.729 1.00 64.81 85 GLY A N 1
ATOM 687 C CA . GLY A 1 85 ? 4.161 11.845 16.351 1.00 64.81 85 GLY A CA 1
ATOM 688 C C . GLY A 1 85 ? 5.190 10.897 15.725 1.00 64.81 85 GLY A C 1
ATOM 689 O O . GLY A 1 85 ? 4.791 9.857 15.197 1.00 64.81 85 GLY A O 1
ATOM 690 N N . LYS A 1 86 ? 6.494 11.202 15.824 1.00 65.94 86 LYS A N 1
ATOM 691 C CA . LYS A 1 86 ? 7.549 10.189 15.685 1.00 65.94 86 LYS A CA 1
ATOM 692 C C . LYS A 1 86 ? 7.299 9.132 16.762 1.00 65.94 86 LYS A C 1
ATOM 694 O O . LYS A 1 86 ? 7.463 9.422 17.942 1.00 65.94 86 LYS A O 1
ATOM 699 N N . GLN A 1 87 ? 6.823 7.945 16.388 1.00 59.56 87 GLN A N 1
ATOM 700 C CA . GLN A 1 87 ? 6.794 6.833 17.336 1.00 59.56 87 GLN A CA 1
ATOM 701 C C . GLN A 1 87 ? 8.245 6.541 17.719 1.00 59.56 87 GLN A C 1
ATOM 703 O O . GLN A 1 87 ? 9.057 6.238 16.846 1.00 59.56 87 GLN A O 1
ATOM 708 N N . GLU A 1 88 ? 8.574 6.684 19.004 1.00 49.38 88 GLU A N 1
ATOM 709 C CA . GLU A 1 88 ? 9.821 6.160 19.545 1.00 49.38 88 GLU A CA 1
ATOM 710 C C . GLU A 1 88 ? 9.879 4.675 19.191 1.00 49.38 88 GLU A C 1
ATOM 712 O O . GLU A 1 88 ? 8.977 3.903 19.525 1.00 49.38 88 GLU A O 1
ATOM 717 N N . SER A 1 89 ? 10.928 4.269 18.479 1.00 49.34 89 SER A N 1
ATOM 718 C CA . SER A 1 89 ? 11.289 2.865 18.409 1.00 49.34 89 SER A CA 1
ATOM 719 C C . SER A 1 89 ? 11.539 2.417 19.844 1.00 49.34 89 SER A C 1
ATOM 721 O O . SER A 1 89 ? 12.560 2.777 20.430 1.00 49.34 89 SER A O 1
ATOM 723 N N . THR A 1 90 ? 10.621 1.657 20.436 1.00 44.44 90 THR A N 1
ATOM 724 C CA . THR A 1 90 ? 10.948 0.856 21.612 1.00 44.44 90 THR A CA 1
ATOM 725 C C . THR A 1 90 ? 12.007 -0.146 21.173 1.00 44.44 90 THR A C 1
ATOM 727 O O . THR A 1 90 ? 11.688 -1.220 20.661 1.00 44.44 90 THR A O 1
ATOM 730 N N . SER A 1 91 ? 13.273 0.244 21.300 1.00 34.50 91 SER A N 1
ATOM 731 C CA . SER A 1 91 ? 14.405 -0.667 21.285 1.00 34.50 91 SER A CA 1
ATOM 732 C C . SER A 1 91 ? 14.190 -1.649 22.438 1.00 34.50 91 SER A C 1
ATOM 734 O O . SER A 1 91 ? 14.030 -1.194 23.574 1.00 34.50 91 SER A O 1
ATOM 736 N N . PRO A 1 92 ? 14.133 -2.967 22.195 1.00 45.22 92 PRO A N 1
ATOM 737 C CA . PRO A 1 92 ? 14.170 -3.909 23.294 1.00 45.22 92 PRO A CA 1
ATOM 738 C C . PRO A 1 92 ? 15.569 -3.839 23.915 1.00 45.22 92 PRO A C 1
ATOM 740 O O . PRO A 1 92 ? 16.567 -4.005 23.211 1.00 45.22 92 PRO A O 1
ATOM 743 N N . LEU A 1 93 ? 15.617 -3.520 25.212 1.00 39.03 93 LEU A N 1
ATOM 744 C CA . LEU A 1 93 ? 16.739 -3.877 26.081 1.00 39.03 93 LEU A CA 1
ATOM 745 C C . LEU A 1 93 ? 16.876 -5.402 26.140 1.00 39.03 93 LEU A C 1
ATOM 747 O O . LEU A 1 93 ? 15.820 -6.078 26.156 1.00 39.03 93 LEU A O 1
#

Sequence (93 aa):
MFKGNLVDWVKQLAGSGRIKDAIDRRLCGKGHDEDIVRFLRIACNCVVSQPKDRWSMYQVYESLKSMAEEHGLSEHYDEFPLLFGKQESTSPL

Secondary structure (DSSP, 8-state):
---SSHHHHHHHHHHTT-GGGGS-TTTTTSS-HHHHHHHHHHHHHHT-SSGGGSPPHHHHHHHHHHHHHHTT-----TTS---S---------

Radius of gyration: 15.82 Å; chains: 1; bounding box: 36×39×44 Å

pLDDT: mean 87.91, std 15.03, range [34.5, 98.06]